Protein AF-A0A2V2BKP3-F1 (afdb_monomer_lite)

pLDDT: mean 78.97, std 12.39, range [40.97, 90.38]

Structure (mmCIF, N/CA/C/O backbone):
data_AF-A0A2V2BKP3-F1
#
_entry.id   AF-A0A2V2BKP3-F1
#
loop_
_atom_site.group_PDB
_atom_site.id
_atom_site.type_symbol
_atom_site.label_atom_id
_atom_site.label_alt_id
_atom_site.label_comp_id
_atom_site.label_asym_id
_atom_site.label_entity_id
_atom_site.label_seq_id
_atom_site.pdbx_PDB_ins_code
_atom_site.Cartn_x
_atom_site.Cartn_y
_atom_site.Cartn_z
_atom_site.occupancy
_atom_site.B_iso_or_equiv
_atom_site.auth_seq_id
_atom_site.auth_comp_id
_atom_site.auth_asym_id
_atom_site.auth_atom_id
_atom_site.pdbx_PDB_model_num
ATOM 1 N N . MET A 1 1 ? 10.077 1.202 28.634 1.00 40.97 1 MET A N 1
ATOM 2 C CA . MET A 1 1 ? 9.575 2.543 28.277 1.00 40.97 1 MET A CA 1
ATOM 3 C C . MET A 1 1 ? 9.417 2.518 26.771 1.00 40.97 1 MET A C 1
ATOM 5 O O . MET A 1 1 ? 10.419 2.502 26.065 1.00 40.97 1 MET A O 1
ATOM 9 N N . ASP A 1 2 ? 8.187 2.261 26.335 1.00 45.06 2 ASP A N 1
ATOM 10 C CA . ASP A 1 2 ? 7.838 1.848 24.975 1.00 45.06 2 ASP A CA 1
ATOM 11 C C . ASP A 1 2 ? 8.098 2.997 23.992 1.00 45.06 2 ASP A C 1
ATOM 13 O O . ASP A 1 2 ? 7.628 4.110 24.195 1.00 45.06 2 ASP A O 1
ATOM 17 N N . LYS A 1 3 ? 8.897 2.746 22.950 1.00 54.91 3 LYS A N 1
ATOM 18 C CA . LYS A 1 3 ? 9.320 3.732 21.933 1.00 54.91 3 LYS A CA 1
ATOM 19 C C . LYS A 1 3 ? 8.194 4.128 20.965 1.00 54.91 3 LYS A C 1
ATOM 21 O O . LYS A 1 3 ? 8.450 4.844 20.002 1.00 54.91 3 LYS A O 1
ATOM 26 N N . TYR A 1 4 ? 6.981 3.655 21.216 1.00 54.53 4 TYR A N 1
ATOM 27 C CA . TYR A 1 4 ? 5.807 3.868 20.394 1.00 54.53 4 TYR A CA 1
ATOM 28 C C . TYR A 1 4 ? 4.889 4.857 21.100 1.00 54.53 4 TYR A C 1
ATOM 30 O O . TYR A 1 4 ? 3.793 4.515 21.534 1.00 54.53 4 TYR A O 1
ATOM 38 N N . ASP A 1 5 ? 5.311 6.119 21.167 1.00 47.25 5 ASP A N 1
ATOM 39 C CA . ASP A 1 5 ? 4.361 7.227 21.304 1.00 47.25 5 ASP A CA 1
ATOM 40 C C . ASP A 1 5 ? 3.623 7.386 19.953 1.00 47.25 5 ASP A C 1
ATOM 42 O O . ASP A 1 5 ? 3.664 8.410 19.279 1.00 47.25 5 ASP A O 1
ATOM 46 N N . ALA A 1 6 ? 3.002 6.291 19.500 1.00 52.56 6 ALA A N 1
ATOM 47 C CA . ALA A 1 6 ? 2.207 6.191 18.280 1.00 52.56 6 ALA A CA 1
ATOM 48 C C . ALA A 1 6 ? 0.869 6.933 18.428 1.00 52.56 6 ALA A C 1
ATOM 50 O O . ALA A 1 6 ? 0.092 7.017 17.483 1.00 52.56 6 ALA A O 1
ATOM 51 N N . ALA A 1 7 ? 0.610 7.504 19.610 1.00 49.19 7 ALA A N 1
ATOM 52 C CA . ALA A 1 7 ? -0.547 8.340 19.887 1.00 49.19 7 ALA A CA 1
ATOM 53 C C . ALA A 1 7 ? -0.557 9.637 19.057 1.00 49.19 7 ALA A C 1
ATOM 55 O O . ALA A 1 7 ? -1.611 10.255 18.921 1.00 49.19 7 ALA A O 1
ATOM 56 N N . ASN A 1 8 ? 0.586 10.043 18.487 1.00 51.81 8 ASN A N 1
ATOM 57 C CA . ASN A 1 8 ? 0.684 11.221 17.629 1.00 51.81 8 ASN A CA 1
ATOM 58 C C . ASN A 1 8 ? 1.537 10.970 16.377 1.00 51.81 8 ASN A C 1
ATOM 60 O O . ASN A 1 8 ? 2.289 11.844 15.936 1.00 51.81 8 ASN A O 1
ATOM 64 N N . ASP A 1 9 ? 1.454 9.763 15.816 1.00 62.69 9 ASP A N 1
ATOM 65 C CA . ASP A 1 9 ? 2.052 9.520 14.510 1.00 62.69 9 ASP A CA 1
ATOM 66 C C . ASP A 1 9 ? 1.279 10.323 13.449 1.00 62.69 9 ASP A C 1
ATOM 68 O O . ASP A 1 9 ? 0.053 10.238 13.352 1.00 62.69 9 ASP A O 1
ATOM 72 N N . HIS A 1 10 ? 1.983 11.137 12.655 1.00 69.50 10 HIS A N 1
ATOM 73 C CA . HIS A 1 10 ? 1.374 12.021 11.649 1.00 69.50 10 HIS A CA 1
ATOM 74 C C . HIS A 1 10 ? 0.535 11.235 10.627 1.00 69.50 10 HIS A C 1
ATOM 76 O O . HIS A 1 10 ? -0.399 11.782 10.022 1.00 69.50 10 HIS A O 1
ATOM 82 N N . TYR A 1 11 ? 0.877 9.957 10.454 1.00 72.56 11 TYR A N 1
ATOM 83 C CA . TYR A 1 11 ? 0.234 9.027 9.541 1.00 72.56 11 TYR A CA 1
ATOM 84 C C . TYR A 1 11 ? -1.020 8.366 10.115 1.00 72.56 11 TYR A C 1
ATOM 86 O O . TYR A 1 11 ? -1.806 7.845 9.331 1.00 72.56 11 TYR A O 1
ATOM 94 N N . CYS A 1 12 ? -1.261 8.434 11.425 1.00 75.50 12 CYS A N 1
ATOM 95 C CA . CYS A 1 12 ? -2.455 7.875 12.056 1.00 75.50 12 CYS A CA 1
ATOM 96 C C . CYS A 1 12 ? -3.540 8.939 12.272 1.00 75.50 12 CYS A C 1
ATOM 98 O O . CYS A 1 12 ? -3.278 10.150 12.301 1.00 75.50 12 CYS A O 1
ATOM 100 N N . TYR A 1 13 ? -4.791 8.498 12.398 1.00 77.25 13 TYR A N 1
ATOM 101 C CA . TYR A 1 13 ? -5.870 9.366 12.863 1.00 77.25 13 TYR A CA 1
ATOM 102 C C . TYR A 1 13 ? -5.659 9.731 14.344 1.00 77.25 13 TYR A C 1
ATOM 104 O O . TYR A 1 13 ? -5.228 8.889 15.131 1.00 77.25 13 TYR A O 1
ATOM 112 N N . PRO A 1 14 ? -5.947 10.980 14.755 1.00 73.25 14 PRO A N 1
ATOM 113 C CA . PRO A 1 14 ? -5.745 11.406 16.137 1.00 73.25 14 PRO A CA 1
ATOM 114 C C . PRO A 1 14 ? -6.600 10.560 17.090 1.00 73.25 14 PRO A C 1
ATOM 116 O O . PRO A 1 14 ? -7.820 10.522 16.964 1.00 73.25 14 PRO A O 1
ATOM 119 N N . GLY A 1 15 ? -5.954 9.884 18.044 1.00 72.31 15 GLY A N 1
ATOM 120 C CA . GLY A 1 15 ? -6.630 9.000 19.001 1.00 72.31 15 GLY A CA 1
ATOM 121 C C . GLY A 1 15 ? -6.934 7.589 18.483 1.00 72.31 15 GLY A C 1
ATOM 122 O O . GLY A 1 15 ? -7.590 6.828 19.190 1.00 72.31 15 GLY A O 1
ATOM 123 N N . SER A 1 16 ? -6.446 7.223 17.294 1.00 72.00 16 SER A N 1
ATOM 124 C CA . SER A 1 16 ? -6.562 5.877 16.731 1.00 72.00 16 SER A CA 1
ATOM 125 C C . SER A 1 16 ? -5.201 5.359 16.259 1.00 72.00 16 SER A C 1
ATOM 127 O O . SER A 1 16 ? -4.313 6.125 15.895 1.00 72.00 16 SER A O 1
ATOM 129 N N . ALA A 1 17 ? -5.041 4.036 16.246 1.00 76.50 17 ALA A N 1
ATOM 130 C CA . ALA A 1 17 ? -3.888 3.367 15.643 1.00 76.50 17 ALA A CA 1
ATOM 131 C C . ALA A 1 17 ? -4.053 3.162 14.122 1.00 76.50 17 ALA A C 1
ATOM 133 O O . ALA A 1 17 ? -3.231 2.501 13.491 1.00 76.50 17 ALA A O 1
ATOM 134 N N . VAL A 1 18 ? -5.130 3.693 13.537 1.00 81.00 18 VAL A N 1
ATOM 135 C CA . VAL A 1 18 ? -5.488 3.487 12.132 1.00 81.00 18 VAL A CA 1
ATOM 136 C C . VAL A 1 18 ? -4.767 4.495 11.253 1.00 81.00 18 VAL A C 1
ATOM 138 O O . VAL A 1 18 ? -4.818 5.704 11.494 1.00 81.00 18 VAL A O 1
ATOM 141 N N . LEU A 1 19 ? -4.119 3.988 10.205 1.00 83.06 19 LEU A N 1
ATOM 142 C CA . LEU A 1 19 ? -3.420 4.798 9.218 1.00 83.06 19 LEU A CA 1
ATOM 143 C C . LEU A 1 19 ? -4.414 5.580 8.352 1.00 83.06 19 LEU A C 1
ATOM 145 O O . LEU A 1 19 ? -5.388 5.025 7.832 1.00 83.06 19 LEU A O 1
ATOM 149 N N . LYS A 1 20 ? -4.121 6.865 8.138 1.00 82.38 20 LYS A N 1
ATOM 150 C CA . LYS A 1 20 ? -4.812 7.714 7.165 1.00 82.38 20 LYS A CA 1
ATOM 151 C C . LYS A 1 20 ? -4.663 7.093 5.788 1.00 82.38 20 LYS A C 1
ATOM 153 O O . LYS A 1 20 ? -3.560 6.970 5.259 1.00 82.38 20 LYS A O 1
ATOM 158 N N . ASN A 1 21 ? -5.789 6.732 5.200 1.00 83.75 21 ASN A N 1
ATOM 159 C CA . ASN A 1 21 ? -5.846 6.042 3.923 1.00 83.75 21 ASN A CA 1
ATOM 160 C C . ASN A 1 21 ? -6.756 6.795 2.947 1.00 83.75 21 ASN A C 1
ATOM 162 O O . ASN A 1 21 ? -7.586 7.619 3.330 1.00 83.75 21 ASN A O 1
ATOM 166 N N . LYS A 1 22 ? -6.608 6.500 1.653 1.00 81.38 22 LYS A N 1
ATOM 167 C CA . LYS A 1 22 ? -7.426 7.109 0.591 1.00 81.38 22 LYS A CA 1
ATOM 168 C C . LYS A 1 22 ? -8.880 6.630 0.584 1.00 81.38 22 LYS A C 1
ATOM 170 O O . LYS A 1 22 ? -9.706 7.222 -0.102 1.00 81.38 22 LYS A O 1
ATOM 175 N N . LEU A 1 23 ? -9.179 5.566 1.325 1.00 82.25 23 LEU A N 1
ATOM 176 C CA . LEU A 1 23 ? -10.504 4.957 1.424 1.00 82.25 23 LEU A CA 1
ATOM 177 C C . LEU A 1 23 ? -11.341 5.567 2.561 1.00 82.25 23 LEU A C 1
ATOM 179 O O . LEU A 1 23 ? -12.506 5.214 2.713 1.00 82.25 23 LEU A O 1
ATOM 183 N N . ASN A 1 24 ? -10.752 6.488 3.333 1.00 83.12 24 ASN A N 1
ATOM 184 C CA . ASN A 1 24 ? -11.325 7.094 4.529 1.00 83.12 24 ASN A CA 1
ATOM 185 C C . ASN A 1 24 ? -11.853 6.061 5.545 1.00 83.12 24 ASN A C 1
ATOM 187 O O . ASN A 1 24 ? -12.911 6.241 6.142 1.00 83.12 24 ASN A O 1
ATOM 191 N N . ILE A 1 25 ? -11.129 4.951 5.693 1.00 85.50 25 ILE A N 1
ATOM 192 C CA . ILE A 1 25 ? -11.444 3.880 6.637 1.00 85.50 25 ILE A CA 1
ATOM 193 C C . ILE A 1 25 ? -10.810 4.217 7.988 1.00 85.50 25 ILE A C 1
ATOM 195 O O . ILE A 1 25 ? -9.596 4.386 8.074 1.00 85.50 25 ILE A O 1
ATOM 199 N N . GLU A 1 26 ? -11.627 4.273 9.034 1.00 84.06 26 GLU A N 1
ATOM 200 C CA . GLU A 1 26 ? -11.196 4.561 10.411 1.00 84.06 26 GLU A CA 1
ATOM 201 C C . GLU A 1 26 ? -11.11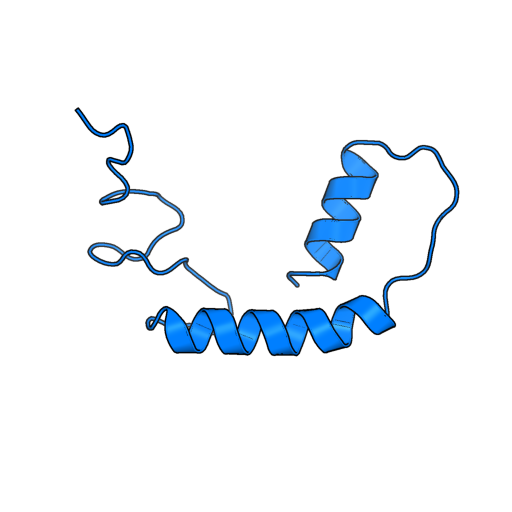2 3.300 11.288 1.00 84.06 26 GLU A C 1
ATOM 203 O O . GLU A 1 26 ? -10.783 3.403 12.462 1.00 84.06 26 GLU A O 1
ATOM 208 N N . GLU A 1 27 ? -11.368 2.119 10.715 1.00 86.06 27 GLU A N 1
ATOM 209 C CA . GLU A 1 27 ? -11.337 0.817 11.393 1.00 86.06 27 GLU A CA 1
ATOM 210 C C . GLU A 1 27 ? -10.171 -0.038 10.877 1.00 86.06 27 GLU A C 1
ATOM 212 O O . GLU A 1 27 ? -10.067 -0.293 9.673 1.00 86.06 27 GLU A O 1
ATOM 217 N N . THR A 1 28 ? -9.314 -0.528 11.777 1.00 84.69 28 THR A N 1
ATOM 218 C CA . THR A 1 28 ? -8.089 -1.261 11.406 1.00 84.69 28 THR A CA 1
ATOM 219 C C . THR A 1 28 ? -8.393 -2.540 10.629 1.00 84.69 28 THR A C 1
ATOM 221 O O . THR A 1 28 ? -7.794 -2.768 9.583 1.00 84.69 28 THR A O 1
ATOM 224 N N . ASP A 1 29 ? -9.355 -3.349 11.084 1.00 87.69 29 ASP A N 1
ATOM 225 C CA . ASP A 1 29 ? -9.729 -4.609 10.425 1.00 87.69 29 ASP A CA 1
ATOM 226 C C . ASP A 1 29 ? -10.244 -4.393 8.996 1.00 87.69 29 ASP A C 1
ATOM 228 O O . ASP A 1 29 ? -9.956 -5.166 8.079 1.00 87.69 29 ASP A O 1
ATOM 232 N N . VAL A 1 30 ? -11.008 -3.316 8.791 1.00 88.00 30 VAL A N 1
ATOM 233 C CA . VAL A 1 30 ? -11.553 -2.963 7.476 1.00 88.00 30 VAL A CA 1
ATOM 234 C C . VAL A 1 30 ? -10.436 -2.465 6.562 1.00 88.00 30 VAL A C 1
ATOM 236 O O . VAL A 1 30 ? -10.411 -2.823 5.383 1.00 88.00 30 VAL A O 1
ATOM 239 N N . LEU A 1 31 ? -9.496 -1.685 7.104 1.00 87.69 31 LEU A N 1
ATOM 240 C CA . LEU A 1 31 ? -8.338 -1.193 6.367 1.00 87.69 31 LEU A CA 1
ATOM 241 C C . LEU A 1 31 ? -7.434 -2.347 5.928 1.00 87.69 31 LEU A C 1
ATOM 243 O O . LEU A 1 31 ? -7.091 -2.424 4.753 1.00 87.69 31 LEU A O 1
ATOM 247 N N . GLU A 1 32 ? -7.108 -3.268 6.835 1.00 87.81 32 GLU A N 1
ATOM 248 C CA . GLU A 1 32 ? -6.264 -4.429 6.539 1.00 87.81 32 GLU A CA 1
ATOM 249 C C . GLU A 1 32 ? -6.895 -5.309 5.453 1.00 87.81 32 GLU A C 1
ATOM 251 O O . GLU A 1 32 ? -6.229 -5.736 4.506 1.00 87.81 32 GLU A O 1
ATOM 256 N N . LYS A 1 33 ? -8.210 -5.539 5.541 1.00 90.38 33 LYS A N 1
ATOM 257 C CA . LYS A 1 33 ? -8.931 -6.307 4.529 1.00 90.38 33 LYS A CA 1
ATOM 258 C C . LYS A 1 33 ? -8.894 -5.614 3.166 1.00 90.38 33 LYS A C 1
ATOM 260 O O . LYS A 1 33 ? -8.561 -6.260 2.173 1.00 90.38 33 LYS A O 1
ATOM 265 N N . ALA A 1 34 ? -9.193 -4.317 3.120 1.00 88.31 34 ALA A N 1
ATOM 266 C CA . ALA A 1 34 ? -9.170 -3.551 1.880 1.00 88.31 34 ALA A CA 1
ATOM 267 C C . ALA A 1 34 ? -7.765 -3.516 1.258 1.00 88.31 34 ALA A C 1
ATOM 269 O O . ALA A 1 34 ? -7.617 -3.750 0.061 1.00 88.31 34 ALA A O 1
ATOM 270 N N . GLU A 1 35 ? -6.728 -3.293 2.068 1.00 88.62 35 GLU A N 1
ATOM 271 C CA . GLU A 1 35 ? -5.332 -3.298 1.627 1.00 88.62 35 GLU A CA 1
ATOM 272 C C . GLU A 1 35 ? -4.937 -4.655 1.038 1.00 88.62 35 GLU A C 1
ATOM 274 O O . GLU A 1 35 ? -4.321 -4.723 -0.028 1.00 88.62 35 GLU A O 1
ATOM 279 N N . ARG A 1 36 ? -5.358 -5.749 1.678 1.00 89.06 36 ARG A N 1
ATOM 280 C CA . ARG A 1 36 ? -5.116 -7.107 1.191 1.00 89.06 36 ARG A CA 1
ATOM 281 C C . ARG A 1 36 ? -5.822 -7.384 -0.134 1.00 89.06 36 ARG A C 1
ATOM 283 O O . ARG A 1 36 ? -5.222 -8.000 -1.012 1.00 89.06 36 ARG A O 1
ATOM 290 N N . GLU A 1 37 ? -7.070 -6.946 -0.286 1.00 89.88 37 GLU A N 1
ATOM 291 C CA . GLU A 1 37 ? -7.826 -7.094 -1.536 1.00 89.88 37 GLU A CA 1
ATOM 292 C C . GLU A 1 37 ? -7.189 -6.285 -2.675 1.00 89.88 37 GLU A C 1
ATOM 294 O O . GLU A 1 37 ? -6.988 -6.819 -3.766 1.00 89.88 37 GLU A O 1
ATOM 299 N N . ILE A 1 38 ? -6.791 -5.036 -2.410 1.00 87.44 38 ILE A N 1
ATOM 300 C CA . ILE A 1 38 ? -6.098 -4.179 -3.383 1.00 87.44 38 ILE A CA 1
ATOM 301 C C . ILE A 1 38 ? -4.766 -4.807 -3.786 1.00 87.44 38 ILE A C 1
ATOM 303 O O . ILE A 1 38 ? -4.510 -4.980 -4.975 1.00 87.44 38 ILE A O 1
ATOM 307 N N . THR A 1 39 ? -3.956 -5.213 -2.809 1.00 89.06 39 THR A N 1
ATOM 308 C CA . THR A 1 39 ? -2.642 -5.824 -3.046 1.00 89.06 39 THR A CA 1
ATOM 309 C C . THR A 1 39 ? -2.766 -7.116 -3.852 1.00 89.06 39 THR A C 1
ATOM 311 O O . THR A 1 39 ? -1.971 -7.369 -4.753 1.00 89.06 39 THR A O 1
ATOM 314 N N . ALA A 1 40 ? -3.786 -7.936 -3.579 1.00 89.19 40 ALA A N 1
ATOM 315 C CA . ALA A 1 40 ? -4.029 -9.160 -4.336 1.00 89.19 40 ALA A CA 1
ATOM 316 C C . ALA A 1 40 ? -4.301 -8.886 -5.823 1.00 89.19 40 ALA A C 1
ATOM 318 O O . ALA A 1 40 ? -3.911 -9.689 -6.667 1.00 89.19 40 ALA A O 1
ATOM 319 N N . ILE A 1 41 ? -4.937 -7.762 -6.156 1.00 87.88 41 ILE A N 1
ATOM 320 C CA . ILE A 1 41 ? -5.177 -7.354 -7.543 1.00 87.88 41 ILE A CA 1
ATOM 321 C C . ILE A 1 41 ? -3.900 -6.753 -8.136 1.00 87.88 41 ILE A C 1
ATOM 323 O O . ILE A 1 41 ? -3.412 -7.250 -9.148 1.00 87.88 41 ILE A O 1
ATOM 327 N N . THR A 1 42 ? -3.307 -5.754 -7.476 1.00 86.00 42 THR A N 1
ATOM 328 C CA . THR A 1 42 ? -2.159 -5.004 -8.010 1.00 86.00 42 THR A CA 1
ATOM 329 C C . THR A 1 42 ? -0.922 -5.871 -8.206 1.00 86.00 42 THR A C 1
ATOM 331 O O . THR A 1 42 ? -0.203 -5.670 -9.179 1.00 86.00 42 THR A O 1
ATOM 334 N N . VAL A 1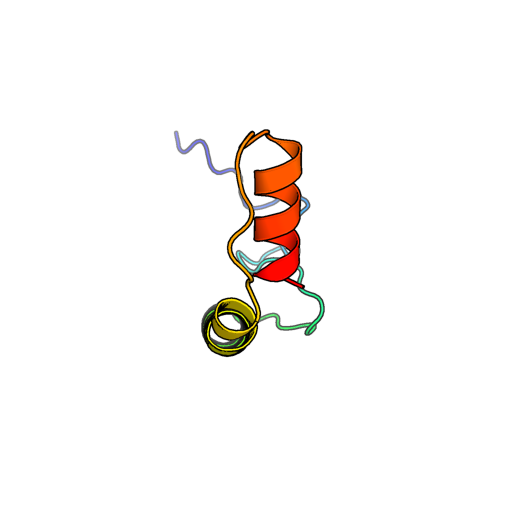 43 ? -0.691 -6.884 -7.362 1.00 87.06 43 VAL A N 1
ATOM 335 C CA . VAL A 1 43 ? 0.416 -7.844 -7.536 1.00 87.06 43 VAL A CA 1
ATOM 336 C C . VAL A 1 43 ? 0.347 -8.570 -8.880 1.00 87.06 43 VAL A C 1
ATOM 338 O O . VAL A 1 43 ? 1.394 -8.848 -9.460 1.00 87.06 43 VAL A O 1
ATOM 341 N N . ASN A 1 44 ? -0.852 -8.851 -9.400 1.00 85.69 44 ASN A N 1
ATOM 342 C CA . ASN A 1 44 ? -0.994 -9.480 -10.716 1.00 85.69 44 ASN A CA 1
ATOM 343 C C . ASN A 1 44 ? -0.597 -8.534 -11.862 1.00 85.69 44 ASN A C 1
ATOM 345 O O . ASN A 1 44 ? -0.151 -9.004 -12.906 1.00 85.69 44 ASN A O 1
ATOM 349 N N . ASP A 1 45 ? -0.717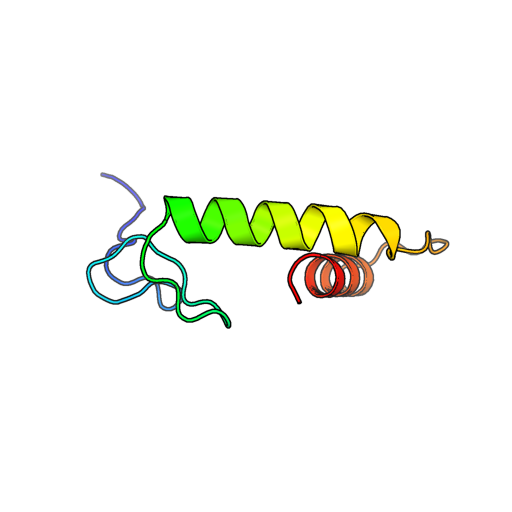 -7.221 -11.660 1.00 84.56 45 ASP A N 1
ATOM 350 C CA . ASP A 1 45 ? -0.316 -6.191 -12.623 1.00 84.56 45 ASP A CA 1
ATOM 351 C C . ASP A 1 45 ? 1.176 -5.816 -12.527 1.00 84.56 45 ASP A C 1
ATOM 353 O O . ASP A 1 45 ? 1.707 -5.131 -13.410 1.00 84.56 45 ASP A O 1
ATOM 357 N N . ILE A 1 46 ? 1.889 -6.250 -11.479 1.00 84.00 46 ILE A N 1
ATOM 358 C CA . ILE A 1 46 ? 3.316 -5.947 -11.321 1.00 84.00 46 ILE A CA 1
ATOM 359 C C . ILE A 1 46 ? 4.128 -6.752 -12.333 1.00 84.00 46 ILE A C 1
ATOM 361 O O . ILE A 1 46 ? 4.340 -7.959 -12.214 1.00 84.00 46 ILE A O 1
ATOM 365 N N . VAL A 1 47 ? 4.653 -6.039 -13.325 1.00 80.25 47 VAL A N 1
ATOM 366 C CA . VAL A 1 47 ? 5.567 -6.598 -14.317 1.00 80.25 47 VAL A CA 1
ATOM 367 C C . VAL A 1 47 ? 6.983 -6.631 -13.749 1.00 80.25 47 VAL A C 1
ATOM 369 O O . VAL A 1 47 ? 7.508 -5.627 -13.263 1.00 80.25 47 VAL A O 1
ATOM 372 N N . PHE A 1 48 ? 7.630 -7.791 -13.858 1.00 79.44 48 PHE A N 1
ATOM 373 C CA . PHE A 1 48 ? 9.036 -7.947 -13.504 1.00 79.44 48 PHE A CA 1
ATOM 374 C C . PHE A 1 48 ? 9.913 -7.017 -14.353 1.00 79.44 48 PHE A C 1
ATOM 376 O O . PHE A 1 48 ? 9.886 -7.077 -15.584 1.00 79.44 48 PHE A O 1
ATOM 383 N N . SER A 1 49 ? 10.728 -6.186 -13.701 1.00 78.19 49 SER A N 1
ATOM 384 C CA . SER A 1 49 ? 11.721 -5.358 -14.383 1.00 78.19 49 SER A CA 1
ATOM 385 C C . SER A 1 49 ? 13.123 -5.899 -14.144 1.00 78.19 49 SER A C 1
ATOM 387 O O . SER A 1 49 ? 13.441 -6.411 -13.073 1.00 78.19 49 SER A O 1
ATOM 389 N N . GLN A 1 50 ? 13.993 -5.728 -15.133 1.00 76.00 50 GLN A N 1
ATOM 390 C CA . GLN A 1 50 ? 15.399 -6.087 -14.991 1.00 76.00 50 GLN A CA 1
ATOM 391 C C . GLN A 1 50 ? 16.125 -5.126 -14.028 1.00 76.00 50 GLN A C 1
ATOM 393 O O . GLN A 1 50 ? 15.700 -3.977 -13.879 1.00 76.00 50 GLN A O 1
ATOM 398 N N . PRO A 1 51 ? 17.207 -5.580 -13.368 1.00 79.69 51 PRO A N 1
ATOM 399 C CA . PRO A 1 51 ? 18.038 -4.734 -12.511 1.00 79.69 51 PRO A CA 1
ATOM 400 C C . PRO A 1 51 ? 18.570 -3.497 -13.264 1.00 79.69 51 PRO A C 1
ATOM 402 O O . PRO A 1 51 ? 18.732 -3.548 -14.486 1.00 79.69 51 PRO A O 1
ATOM 405 N N . PRO A 1 52 ? 18.893 -2.396 -12.556 1.00 80.38 52 PRO A N 1
ATOM 406 C CA . PRO A 1 52 ? 19.258 -2.353 -11.136 1.00 80.38 52 PRO A CA 1
ATOM 407 C C . PRO A 1 52 ? 18.088 -2.086 -10.165 1.00 80.38 52 PRO A C 1
ATOM 409 O O . PRO A 1 52 ? 17.216 -1.251 -10.401 1.00 80.38 52 PRO A O 1
ATOM 412 N N . TYR A 1 53 ? 18.084 -2.806 -9.036 1.00 83.12 53 TYR A N 1
ATOM 413 C CA . TYR A 1 53 ? 17.068 -2.695 -7.981 1.00 83.12 53 TYR A CA 1
ATOM 414 C C . TYR A 1 53 ? 17.420 -1.589 -6.983 1.00 83.12 53 TYR A C 1
ATOM 416 O O . TYR A 1 53 ? 17.854 -1.830 -5.858 1.00 83.12 53 TYR A O 1
ATOM 424 N N . ASN A 1 54 ? 17.268 -0.350 -7.431 1.00 88.38 54 ASN A N 1
ATOM 425 C CA . ASN A 1 54 ? 17.602 0.838 -6.649 1.00 88.38 54 ASN A CA 1
ATOM 426 C C . ASN A 1 54 ? 16.498 1.124 -5.621 1.00 88.38 54 ASN A C 1
ATOM 428 O O . ASN A 1 54 ? 15.372 0.645 -5.750 1.00 88.38 54 ASN A O 1
ATOM 432 N N . LEU A 1 55 ? 16.754 2.046 -4.689 1.00 89.62 55 LEU A N 1
ATOM 433 C CA . LEU A 1 55 ? 15.698 2.590 -3.827 1.00 89.62 55 LEU A CA 1
ATOM 434 C C . LEU A 1 55 ? 14.505 3.125 -4.642 1.00 89.62 55 LEU A C 1
ATOM 436 O O . LEU A 1 55 ? 13.361 2.883 -4.283 1.00 89.62 55 L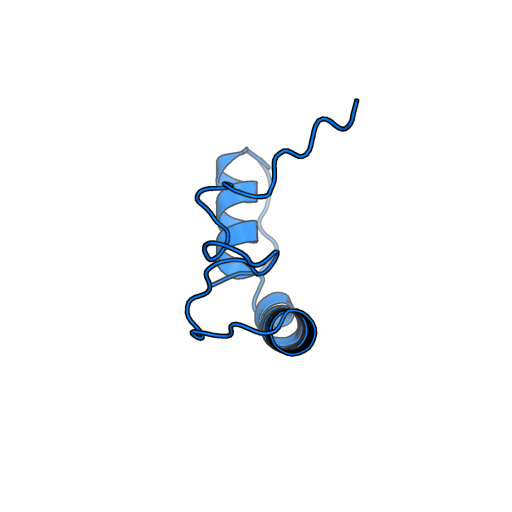EU A O 1
ATOM 440 N N . ALA A 1 56 ? 14.767 3.782 -5.777 1.00 87.75 56 ALA A N 1
ATOM 441 C CA . ALA A 1 56 ? 13.721 4.267 -6.678 1.00 87.75 56 ALA A CA 1
ATOM 442 C C . ALA A 1 56 ? 12.808 3.140 -7.192 1.00 87.75 56 ALA A C 1
ATOM 444 O O . ALA A 1 56 ? 11.593 3.319 -7.249 1.00 87.75 56 ALA A O 1
ATOM 445 N N . TYR A 1 57 ? 13.386 1.975 -7.502 1.00 87.12 57 TYR A N 1
ATOM 446 C CA . TYR A 1 57 ? 12.632 0.800 -7.925 1.00 87.12 57 TYR A CA 1
ATOM 447 C C . TYR A 1 57 ? 11.755 0.265 -6.787 1.00 87.12 57 TYR A C 1
ATOM 449 O O . TYR A 1 57 ? 10.567 0.029 -6.985 1.00 87.12 57 TYR A O 1
ATOM 457 N N . MET A 1 58 ? 12.298 0.177 -5.569 1.00 86.81 58 MET A N 1
ATOM 458 C CA . MET A 1 58 ? 11.526 -0.230 -4.387 1.00 86.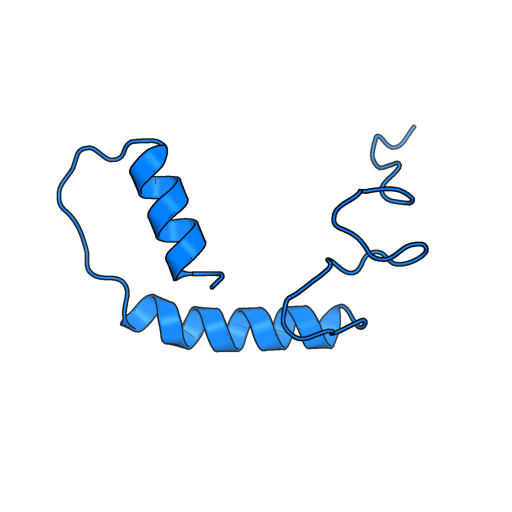81 58 MET A CA 1
ATOM 459 C C . MET A 1 58 ? 10.394 0.756 -4.070 1.00 86.81 58 MET A C 1
ATOM 461 O O . MET A 1 58 ? 9.283 0.339 -3.753 1.00 86.81 58 MET A O 1
ATOM 465 N N . CYS A 1 59 ? 10.631 2.063 -4.220 1.00 87.81 59 CYS A N 1
ATOM 466 C CA . CYS A 1 59 ? 9.586 3.076 -4.083 1.00 87.81 59 CYS A CA 1
ATOM 467 C C . CYS A 1 59 ? 8.507 2.950 -5.167 1.00 87.81 59 CYS A C 1
ATOM 469 O O . CYS A 1 59 ? 7.335 3.170 -4.872 1.00 87.81 59 CYS A O 1
ATOM 471 N N . GLN A 1 60 ? 8.871 2.612 -6.409 1.00 86.44 60 GLN A N 1
ATOM 472 C CA . GLN A 1 60 ? 7.892 2.350 -7.467 1.00 86.44 60 GLN A CA 1
ATOM 473 C C . GLN A 1 60 ? 7.065 1.101 -7.175 1.00 86.44 60 GLN A C 1
ATOM 475 O O . GLN A 1 60 ? 5.845 1.180 -7.263 1.00 86.44 60 GLN A O 1
ATOM 480 N N . LEU A 1 61 ? 7.698 -0.001 -6.767 1.00 87.19 61 LEU A N 1
ATOM 481 C CA . LEU A 1 61 ? 6.995 -1.221 -6.373 1.00 87.19 61 LEU A CA 1
ATOM 482 C C . LEU A 1 61 ? 6.022 -0.958 -5.222 1.00 87.19 61 LEU A C 1
ATOM 484 O O . LEU A 1 61 ? 4.855 -1.318 -5.313 1.00 87.19 61 LEU A O 1
ATOM 488 N N . HIS A 1 62 ? 6.464 -0.262 -4.1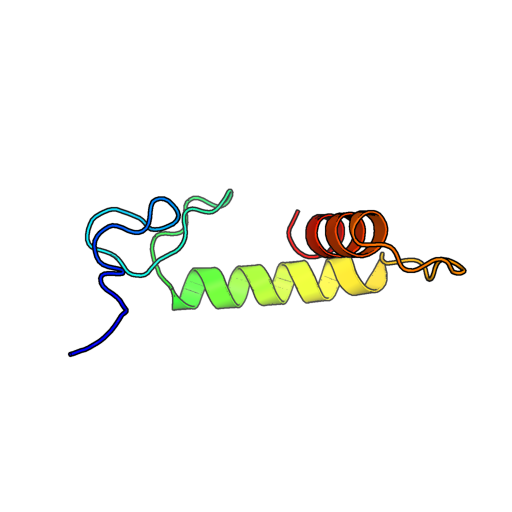71 1.00 87.19 62 HIS A N 1
ATOM 489 C CA . HIS A 1 62 ? 5.584 0.101 -3.061 1.00 87.19 62 HIS A CA 1
ATOM 490 C C . HIS A 1 62 ? 4.409 0.967 -3.530 1.00 87.19 62 HIS A C 1
ATOM 492 O O . HIS A 1 62 ? 3.281 0.767 -3.094 1.00 87.19 62 HIS A O 1
ATOM 498 N N . ARG A 1 63 ? 4.642 1.922 -4.438 1.00 84.62 63 ARG A N 1
ATOM 499 C CA . ARG A 1 63 ? 3.559 2.725 -5.024 1.00 84.62 63 ARG A CA 1
ATOM 500 C C . ARG A 1 63 ? 2.600 1.898 -5.872 1.00 84.62 63 ARG A C 1
ATOM 502 O O . ARG A 1 63 ? 1.437 2.252 -5.917 1.00 84.62 63 ARG A O 1
ATOM 509 N N . GLN A 1 64 ? 3.073 0.857 -6.552 1.00 85.19 64 GLN A N 1
ATOM 510 C CA . GLN A 1 64 ? 2.223 -0.035 -7.345 1.00 85.19 64 GLN A CA 1
ATOM 511 C C . GLN A 1 64 ? 1.379 -0.952 -6.456 1.00 85.19 64 GLN A C 1
ATOM 513 O O . GLN A 1 64 ? 0.218 -1.189 -6.767 1.00 85.19 64 GLN A O 1
ATOM 518 N N . LEU A 1 65 ? 1.944 -1.428 -5.343 1.00 85.06 65 LEU A N 1
ATOM 519 C CA . LEU A 1 65 ? 1.241 -2.270 -4.374 1.00 85.06 65 LEU A CA 1
ATOM 520 C C . LEU A 1 65 ? 0.167 -1.482 -3.606 1.00 85.06 65 LEU A C 1
ATOM 522 O O . LEU A 1 65 ? -0.965 -1.946 -3.502 1.00 85.06 65 LEU A O 1
ATOM 526 N N . PHE A 1 66 ? 0.513 -0.281 -3.131 1.00 81.25 66 PHE A N 1
ATOM 527 C CA . PHE A 1 66 ? -0.301 0.546 -2.229 1.00 81.25 66 PHE A CA 1
ATOM 528 C C . PHE A 1 66 ? -0.724 1.875 -2.888 1.00 81.25 66 PHE A C 1
ATOM 530 O O . PHE A 1 66 ? -0.344 2.958 -2.432 1.00 81.25 66 PHE A O 1
ATOM 537 N N . LEU A 1 67 ? -1.453 1.776 -4.007 1.00 66.31 67 LEU A N 1
ATOM 538 C CA . LEU A 1 67 ? -1.888 2.899 -4.858 1.00 66.31 67 LEU A CA 1
ATOM 539 C C . LEU A 1 67 ? -2.770 3.939 -4.148 1.00 66.31 67 LEU A C 1
ATOM 541 O O . LEU A 1 67 ? -3.731 3.581 -3.437 1.00 66.31 67 LEU A O 1
#

InterPro domains:
  IPR036597 Fido-like domain superfamily [G3DSA:1.10.3290.10] (1-67)

Radius of gyration: 15.18 Å; chains: 1; bounding box: 31×22×43 Å

Foldseek 3Di:
DDPCPVCVDVQADNNANHGDAPVNDNDNVVVVVVLVVQLVVLVVVDDDDDDDPDPVVVVVVVVSSRD

Sequence (67 aa):
MDKYDAANDHYCYPGSAVLKNKLNIEETDVLEKAEREITAITVNDIVFSQPPYNLAYMCQLHRQLFL

Secondary structure (DSSP, 8-state):
--S--GGG-TTBPTTSSPBP-TT----HHHHHHHHHHHHHHHHHH----PSP--HHHHHHHHHHH--

Organism: NCBI:txid574096